Protein AF-A0A483WCC7-F1 (afdb_monomer_lite)

pLDDT: mean 70.25, std 16.26, range [37.81, 92.38]

Foldseek 3Di:
DDPVVVVVVVVVVVVVVVVVVVVVVLLVVQVPDALVPHDDDADEDDKDQNHPVQSKIKHKHQAFFDWADAPPDPVRNHTDTHRWIKIWIDTPRDIDIDTDDDDDVDDPPDDPDPDD

Sequence (116 aa):
MTFSEIFSRQEQQRVDEEYRGDYRNYKNKQNNLPDSQRSKVFSSNEYWLVNKEQDLWLGLFDGKNIKVPANYYKDIPNGGYHQQRILRVKRKGKISQFLLQRETNNYPSKCLSVIN

Secondary structure (DSSP, 8-state):
--HHHHHHHHHHHHHHHHHHHHHHHHHHHHHHS-GGG---PPPSSEEEEEETTTTEEEEEE---EEEEPTTSSTT-SS-EEEE-EEEEEEETTEEEEEEE----S-S-SS------

Structure (mmCIF, N/CA/C/O backbone):
data_AF-A0A483WCC7-F1
#
_entry.id   AF-A0A483WCC7-F1
#
loop_
_atom_site.group_PDB
_atom_site.id
_atom_site.type_symbol
_atom_site.label_atom_id
_atom_site.label_alt_id
_atom_site.label_comp_id
_atom_site.label_asym_id
_atom_site.label_entity_id
_atom_site.label_seq_id
_atom_site.pdbx_PDB_ins_code
_atom_site.Cartn_x
_atom_site.Cartn_y
_atom_site.Cartn_z
_atom_site.occupancy
_atom_site.B_iso_or_equiv
_atom_site.auth_seq_id
_atom_site.auth_comp_id
_atom_site.auth_asym_id
_atom_site.auth_atom_id
_atom_site.pdbx_PDB_model_num
ATOM 1 N N . MET A 1 1 ? 36.051 6.678 -7.780 1.00 53.50 1 MET A N 1
ATOM 2 C CA . MET A 1 1 ? 35.004 7.509 -7.156 1.00 53.50 1 MET A CA 1
ATOM 3 C C . MET A 1 1 ? 35.684 8.724 -6.571 1.00 53.50 1 MET A C 1
ATOM 5 O O . MET A 1 1 ? 36.642 8.557 -5.824 1.00 53.50 1 MET A O 1
ATOM 9 N N . THR A 1 2 ? 35.276 9.913 -6.989 1.00 60.31 2 THR A N 1
ATOM 10 C CA . THR A 1 2 ? 35.847 11.183 -6.520 1.00 60.31 2 THR A CA 1
ATOM 11 C C . THR A 1 2 ? 35.272 11.555 -5.147 1.00 60.31 2 THR A C 1
ATOM 13 O O . THR A 1 2 ? 34.212 11.076 -4.747 1.00 60.31 2 THR A O 1
ATOM 16 N N . PHE A 1 3 ? 35.972 12.405 -4.391 1.00 55.06 3 PHE A N 1
ATOM 17 C CA . PHE A 1 3 ? 35.560 12.821 -3.041 1.00 55.06 3 PHE A CA 1
ATOM 18 C C . PHE A 1 3 ? 34.172 13.499 -3.027 1.00 55.06 3 PHE A C 1
ATOM 20 O O . PHE A 1 3 ? 33.393 13.319 -2.092 1.00 55.06 3 PHE A O 1
ATOM 27 N N . SER A 1 4 ? 33.821 14.203 -4.108 1.00 50.91 4 SER A N 1
ATOM 28 C CA . SER A 1 4 ? 32.505 14.823 -4.308 1.00 50.91 4 SER A CA 1
ATOM 29 C C . SER A 1 4 ? 31.372 13.805 -4.491 1.00 50.91 4 SER A C 1
ATOM 31 O O . SER A 1 4 ? 30.278 14.011 -3.969 1.00 50.91 4 SER A O 1
ATOM 33 N N . GLU A 1 5 ? 31.624 12.684 -5.175 1.00 44.00 5 GLU A N 1
ATOM 34 C CA . GLU A 1 5 ? 30.645 11.599 -5.345 1.00 44.00 5 GLU A CA 1
ATOM 35 C C . GLU A 1 5 ? 30.344 10.886 -4.021 1.00 44.00 5 GLU A C 1
ATOM 37 O O . GLU A 1 5 ? 29.209 10.479 -3.777 1.00 44.00 5 GLU A O 1
ATOM 42 N N . ILE A 1 6 ? 31.349 10.744 -3.151 1.00 58.00 6 ILE A N 1
ATOM 43 C CA . ILE A 1 6 ? 31.191 10.129 -1.825 1.00 58.00 6 ILE A CA 1
ATOM 44 C C . ILE A 1 6 ? 30.376 11.050 -0.907 1.00 58.00 6 ILE A C 1
ATOM 46 O O . ILE A 1 6 ? 29.421 10.589 -0.284 1.00 58.00 6 ILE A O 1
ATOM 50 N N . PHE A 1 7 ? 30.699 12.347 -0.882 1.00 46.12 7 PHE A N 1
ATOM 51 C CA . PHE A 1 7 ? 29.988 13.339 -0.071 1.00 46.12 7 PHE A CA 1
ATOM 52 C C . PHE A 1 7 ? 28.515 13.483 -0.487 1.00 46.12 7 PHE A C 1
ATOM 54 O O . PHE A 1 7 ? 27.624 13.447 0.357 1.00 46.12 7 PHE A O 1
ATOM 61 N N . SER A 1 8 ? 28.234 13.545 -1.795 1.00 52.44 8 SER A N 1
ATOM 62 C CA . SER A 1 8 ? 26.859 13.602 -2.312 1.00 52.44 8 SER A CA 1
ATOM 63 C C . SER A 1 8 ? 26.045 12.350 -1.963 1.00 52.44 8 SER A C 1
ATOM 65 O O . SER A 1 8 ? 24.870 12.462 -1.618 1.00 52.44 8 SER A O 1
ATOM 67 N N . ARG A 1 9 ? 26.659 11.159 -1.994 1.00 57.78 9 ARG A N 1
ATOM 68 C CA . ARG A 1 9 ? 25.989 9.914 -1.586 1.00 57.78 9 ARG A CA 1
ATOM 69 C C . ARG A 1 9 ? 25.688 9.870 -0.093 1.00 57.78 9 ARG A C 1
ATOM 71 O O . ARG A 1 9 ? 24.614 9.408 0.273 1.00 57.78 9 ARG A O 1
ATOM 78 N N . GLN A 1 10 ? 26.612 10.325 0.750 1.00 60.16 10 GLN A N 1
ATOM 79 C CA . GLN A 1 10 ? 26.411 10.360 2.201 1.00 60.16 10 GLN A CA 1
ATOM 80 C C . GLN A 1 10 ? 25.316 11.353 2.593 1.00 60.16 10 GLN A C 1
ATOM 82 O O . GLN A 1 10 ? 24.461 11.018 3.407 1.00 60.16 10 GLN A O 1
ATOM 87 N N . GLU A 1 11 ? 25.282 12.530 1.968 1.00 43.97 11 GLU A N 1
ATOM 88 C CA . GLU A 1 11 ? 24.235 13.517 2.240 1.00 43.97 11 GLU A CA 1
ATOM 89 C C . GLU A 1 11 ? 22.866 13.048 1.732 1.00 43.97 11 GLU A C 1
ATOM 91 O O . GLU A 1 11 ? 21.876 13.168 2.448 1.00 43.97 11 GLU A O 1
ATOM 96 N N . GLN A 1 12 ? 22.800 12.409 0.557 1.00 46.94 12 GLN A N 1
ATOM 97 C CA . GLN A 1 12 ? 21.558 11.793 0.082 1.00 46.94 12 GLN A CA 1
ATOM 98 C C . GLN A 1 12 ? 21.086 10.672 1.018 1.00 46.94 12 GLN A C 1
ATOM 100 O O . GLN A 1 12 ? 19.900 10.593 1.314 1.00 46.94 12 GLN A O 1
ATOM 105 N N . GLN A 1 13 ? 21.995 9.829 1.521 1.00 59.78 13 GLN A N 1
ATOM 106 C CA . GLN A 1 13 ? 21.658 8.794 2.505 1.00 59.78 13 GLN A CA 1
ATOM 107 C C . GLN A 1 13 ? 21.128 9.399 3.805 1.00 59.78 13 GLN A C 1
ATOM 109 O O . GLN A 1 13 ? 20.123 8.922 4.322 1.00 59.78 13 GLN A O 1
ATOM 114 N N . ARG A 1 14 ? 21.757 10.470 4.302 1.00 57.59 14 ARG A N 1
ATOM 115 C CA . ARG A 1 14 ? 21.321 11.185 5.506 1.00 57.59 14 ARG A CA 1
ATOM 116 C C . ARG A 1 14 ? 19.924 11.777 5.327 1.00 57.59 14 ARG A C 1
ATOM 118 O O . ARG A 1 14 ? 19.074 11.581 6.188 1.00 57.59 14 ARG A O 1
ATOM 125 N N . VAL A 1 15 ? 19.673 12.447 4.200 1.00 50.28 15 VAL A N 1
ATOM 126 C CA . VAL A 1 15 ? 18.353 12.994 3.848 1.00 50.28 15 VAL A CA 1
ATOM 127 C C . VAL A 1 15 ? 17.325 11.867 3.721 1.00 50.28 15 VAL A C 1
ATOM 129 O O . VAL A 1 15 ? 16.257 11.948 4.319 1.00 50.28 15 VAL A O 1
ATOM 132 N N . ASP A 1 16 ? 17.645 10.779 3.020 1.00 63.16 16 ASP A N 1
ATOM 133 C CA . ASP A 1 16 ? 16.752 9.624 2.875 1.00 63.16 16 ASP A CA 1
ATOM 134 C C . ASP A 1 16 ? 16.423 8.972 4.233 1.00 63.16 16 ASP A C 1
ATOM 136 O O . ASP A 1 16 ? 15.297 8.520 4.455 1.00 63.16 16 ASP A O 1
ATOM 140 N N . GLU A 1 17 ? 17.387 8.906 5.155 1.00 66.94 17 GLU A N 1
ATOM 141 C CA . GLU A 1 17 ? 17.205 8.386 6.514 1.00 66.94 17 GLU A CA 1
ATOM 142 C C . GLU A 1 17 ? 16.384 9.325 7.403 1.00 66.94 17 GLU A C 1
ATOM 144 O O . GLU A 1 17 ? 15.490 8.857 8.111 1.00 66.94 17 GLU A O 1
ATOM 149 N N . GLU A 1 18 ? 16.631 10.633 7.328 1.00 61.00 18 GLU A N 1
ATOM 150 C CA . GLU A 1 18 ? 15.882 11.671 8.042 1.00 61.00 18 GLU A CA 1
ATOM 151 C C . GLU A 1 18 ? 14.410 11.676 7.602 1.00 61.00 18 GLU A C 1
ATOM 153 O O . GLU A 1 18 ? 13.511 11.501 8.429 1.00 61.00 18 GLU A O 1
ATOM 158 N N . TYR A 1 19 ? 14.157 11.700 6.288 1.00 67.25 19 TYR A N 1
ATOM 159 C CA . TYR A 1 19 ? 12.808 11.576 5.726 1.00 67.25 19 TYR A CA 1
ATOM 160 C C . TYR A 1 19 ? 12.129 10.263 6.134 1.00 67.25 19 TYR A C 1
ATOM 162 O O . TYR A 1 19 ? 10.931 10.248 6.425 1.00 67.25 19 TYR A O 1
ATOM 170 N N . ARG A 1 20 ? 12.866 9.144 6.200 1.00 73.06 20 ARG A N 1
ATOM 171 C CA . ARG A 1 20 ? 12.326 7.865 6.700 1.00 73.06 20 ARG A CA 1
ATOM 172 C C . ARG A 1 20 ? 11.979 7.920 8.187 1.00 73.06 20 ARG A C 1
ATOM 174 O O . ARG A 1 20 ? 10.979 7.315 8.586 1.00 73.06 20 ARG A O 1
ATOM 181 N N . GLY A 1 21 ? 12.781 8.604 8.998 1.00 77.38 21 GLY A N 1
ATOM 182 C CA . GLY A 1 21 ? 12.542 8.809 10.426 1.00 77.38 21 GLY A CA 1
ATOM 183 C C . GLY A 1 21 ? 11.270 9.615 10.676 1.00 77.38 21 GLY A C 1
ATOM 184 O O . GLY A 1 21 ? 10.365 9.150 11.377 1.00 77.38 21 GLY A O 1
ATOM 185 N N . ASP A 1 22 ? 11.152 10.767 10.022 1.00 79.81 22 ASP A N 1
ATOM 186 C CA . ASP A 1 22 ? 9.974 11.633 10.100 1.00 79.81 22 ASP A CA 1
ATOM 187 C C . ASP A 1 22 ? 8.718 10.934 9.593 1.00 79.81 22 ASP A C 1
ATOM 189 O O . ASP A 1 22 ? 7.664 10.972 10.239 1.00 79.81 22 ASP A O 1
ATOM 193 N N . TYR A 1 23 ? 8.842 10.201 8.487 1.00 81.06 23 TYR A N 1
ATOM 194 C CA . TYR A 1 23 ? 7.748 9.418 7.938 1.00 81.06 23 TYR A CA 1
ATOM 195 C C . TYR A 1 23 ? 7.283 8.315 8.900 1.00 81.06 23 TYR A C 1
ATOM 197 O O . TYR A 1 23 ? 6.082 8.139 9.128 1.00 81.06 23 TYR A O 1
ATOM 205 N N . ARG A 1 24 ? 8.218 7.597 9.535 1.00 81.50 24 ARG A N 1
ATOM 206 C CA . ARG A 1 24 ? 7.892 6.586 10.552 1.00 81.50 24 ARG A CA 1
ATOM 207 C C . ARG A 1 24 ? 7.180 7.220 11.750 1.00 81.50 24 ARG A C 1
ATOM 209 O O . ARG A 1 24 ? 6.185 6.667 12.225 1.00 81.50 24 ARG A O 1
ATOM 216 N N . ASN A 1 25 ? 7.643 8.381 12.209 1.00 86.75 25 ASN A N 1
ATOM 217 C CA . ASN A 1 25 ? 7.017 9.124 13.303 1.00 86.75 25 ASN A CA 1
ATOM 218 C C . ASN A 1 25 ? 5.594 9.572 12.947 1.00 86.75 25 ASN A C 1
ATOM 220 O O . ASN A 1 25 ? 4.670 9.372 13.740 1.00 86.75 25 ASN A O 1
ATOM 224 N N . TYR A 1 26 ? 5.395 10.115 11.744 1.00 86.56 26 TYR A N 1
ATOM 225 C CA . TYR A 1 26 ? 4.074 10.449 11.215 1.00 86.56 26 TYR A CA 1
ATOM 226 C C . TYR A 1 26 ? 3.159 9.222 11.201 1.00 86.56 26 TYR A C 1
ATOM 228 O O . TYR A 1 26 ? 2.069 9.256 11.773 1.00 86.56 26 TYR A O 1
ATOM 236 N N . LYS A 1 27 ? 3.619 8.111 10.618 1.00 83.44 27 LYS A N 1
ATOM 237 C CA . LYS A 1 27 ? 2.835 6.879 10.496 1.00 83.44 27 LYS A CA 1
ATOM 238 C C . LYS A 1 27 ? 2.410 6.329 11.858 1.00 83.44 27 LYS A C 1
ATOM 240 O O . LYS A 1 27 ? 1.259 5.925 12.021 1.00 83.44 27 LYS A O 1
ATOM 245 N N . ASN A 1 28 ? 3.305 6.358 12.846 1.00 85.62 28 ASN A N 1
ATOM 246 C CA . ASN A 1 28 ? 3.004 5.951 14.218 1.00 85.62 28 ASN A CA 1
ATOM 247 C C . ASN A 1 28 ? 1.953 6.858 14.867 1.00 85.62 28 ASN A C 1
ATOM 249 O O . ASN A 1 28 ? 0.976 6.353 15.418 1.00 85.62 28 ASN A O 1
ATOM 253 N N . LYS A 1 29 ? 2.095 8.185 14.740 1.00 89.56 29 LYS A N 1
ATOM 254 C CA . LYS A 1 29 ? 1.085 9.146 15.215 1.00 89.56 29 LYS A CA 1
ATOM 255 C C . LYS A 1 29 ? -0.279 8.872 14.577 1.00 89.56 29 LYS A C 1
ATOM 257 O O . LYS A 1 29 ? -1.268 8.749 15.293 1.00 89.56 29 LYS A O 1
ATOM 262 N N . GLN A 1 30 ? -0.327 8.685 13.256 1.00 89.12 30 GLN A N 1
ATOM 263 C CA . GLN A 1 30 ? -1.567 8.366 12.545 1.00 89.12 30 GLN A CA 1
ATOM 264 C C . GLN A 1 30 ? -2.175 7.039 13.004 1.00 89.12 30 GLN A C 1
ATOM 266 O O . GLN A 1 30 ? -3.386 6.939 13.144 1.00 89.12 30 GLN A O 1
ATOM 271 N N . ASN A 1 31 ? -1.379 6.004 13.269 1.00 83.44 31 ASN A N 1
ATOM 272 C CA . ASN A 1 31 ? -1.911 4.720 13.732 1.00 83.44 31 ASN A CA 1
ATOM 273 C C . ASN A 1 31 ? -2.577 4.800 15.114 1.00 83.44 31 ASN A C 1
ATOM 275 O O . ASN A 1 31 ? -3.450 3.981 15.398 1.00 83.44 31 ASN A O 1
ATOM 279 N N . ASN A 1 32 ? -2.234 5.790 15.939 1.00 87.50 32 ASN A N 1
ATOM 280 C CA . ASN A 1 32 ? -2.835 5.981 17.260 1.00 87.50 32 ASN A CA 1
ATOM 281 C C . ASN A 1 32 ? -4.147 6.783 17.231 1.00 87.50 32 ASN A C 1
ATOM 283 O O . ASN A 1 32 ? -4.924 6.697 18.176 1.00 87.50 32 ASN A O 1
ATOM 287 N N . LEU A 1 33 ? -4.444 7.501 16.146 1.00 90.25 33 LEU A N 1
ATOM 288 C CA . LEU A 1 33 ? -5.683 8.274 16.017 1.00 90.25 33 LEU A CA 1
ATOM 289 C C . LEU A 1 33 ? -6.896 7.383 15.662 1.00 90.25 33 LEU A C 1
ATOM 291 O O . LEU A 1 33 ? -6.722 6.293 15.102 1.00 90.25 33 LEU A O 1
ATOM 295 N N . PRO A 1 34 ? -8.136 7.816 15.959 1.00 89.75 34 PRO A N 1
ATOM 296 C CA . PRO A 1 34 ? -9.356 7.204 15.425 1.00 89.75 34 PRO A CA 1
ATOM 297 C C . PRO A 1 34 ? -9.428 7.326 13.900 1.00 89.75 34 PRO A C 1
ATOM 299 O O . PRO A 1 34 ? -8.959 8.315 13.342 1.00 89.75 34 PRO A O 1
ATOM 302 N N . ASP A 1 35 ? -10.054 6.369 13.209 1.00 86.12 35 ASP A N 1
ATOM 303 C CA . ASP A 1 35 ? -10.049 6.338 11.737 1.00 86.12 35 ASP A CA 1
ATOM 304 C C . ASP A 1 35 ? -10.614 7.593 11.062 1.00 86.12 35 ASP A C 1
ATOM 306 O O . ASP A 1 35 ? -10.120 7.967 9.996 1.00 86.12 35 ASP A O 1
ATOM 310 N N . SER A 1 36 ? -11.573 8.267 11.703 1.00 87.62 36 SER A N 1
ATOM 311 C CA . SER A 1 36 ? -12.174 9.527 11.248 1.00 87.62 36 SER A CA 1
ATOM 312 C C . SER A 1 36 ? -11.224 10.729 11.292 1.00 87.62 36 SER A C 1
ATOM 314 O O . SER A 1 36 ? -11.471 11.721 10.616 1.00 87.62 36 SER A O 1
ATOM 316 N N . GLN A 1 37 ? -10.138 10.650 12.064 1.00 88.00 37 GLN A N 1
ATOM 317 C CA . GLN A 1 37 ? -9.175 11.739 12.276 1.00 88.00 37 GLN A CA 1
ATOM 318 C C . GLN A 1 37 ? -7.818 11.463 11.616 1.00 88.00 37 GLN A C 1
ATOM 320 O O . GLN A 1 37 ? -6.883 12.253 11.737 1.00 88.00 37 GLN A O 1
ATOM 325 N N . ARG A 1 38 ? -7.684 10.322 10.932 1.00 86.50 38 ARG A N 1
ATOM 326 C CA . ARG A 1 38 ? -6.428 9.887 10.319 1.00 86.50 38 ARG A CA 1
ATOM 327 C C . ARG A 1 38 ? -6.269 10.469 8.927 1.00 86.50 38 ARG A C 1
ATOM 329 O O . ARG A 1 38 ? -7.074 10.186 8.040 1.00 86.50 38 ARG A O 1
ATOM 336 N N . SER A 1 39 ? -5.163 11.167 8.710 1.00 84.88 39 SER A N 1
ATOM 337 C CA . SER A 1 39 ? -4.688 11.479 7.367 1.00 84.88 39 SER A CA 1
ATOM 338 C C . SER A 1 39 ? -4.001 10.258 6.774 1.00 84.88 39 SER A C 1
ATOM 340 O O . SER A 1 39 ? -3.269 9.554 7.482 1.00 84.88 39 SER A O 1
ATOM 342 N N . LYS A 1 40 ? -4.282 10.000 5.485 1.00 77.31 40 LYS A N 1
ATOM 343 C CA . LYS A 1 40 ? -3.793 8.824 4.783 1.00 77.31 40 LYS A CA 1
ATOM 344 C C . LYS A 1 40 ? -2.840 9.098 3.600 1.00 77.31 40 LYS A C 1
ATOM 346 O O . LYS A 1 40 ? -3.296 9.204 2.474 1.00 77.31 40 LYS A O 1
ATOM 351 N N . VAL A 1 41 ? -1.523 9.100 3.838 1.00 78.44 41 VAL A N 1
ATOM 352 C CA . VAL A 1 41 ? -0.442 9.076 2.835 1.00 78.44 41 VAL A CA 1
ATOM 353 C C . VAL A 1 41 ? 0.221 7.690 2.701 1.00 78.44 41 VAL A C 1
ATOM 355 O O . VAL A 1 41 ? 0.700 7.139 3.687 1.00 78.44 41 VAL A O 1
ATOM 358 N N . PHE A 1 42 ? 0.284 7.151 1.477 1.00 67.75 42 PHE A N 1
ATOM 359 C CA . PHE A 1 42 ? 1.071 5.955 1.145 1.00 67.75 42 PHE A CA 1
ATOM 360 C C . PHE A 1 42 ? 2.403 6.350 0.514 1.00 67.75 42 PHE A C 1
ATOM 362 O O . PHE A 1 42 ? 2.427 7.035 -0.508 1.00 67.75 42 PHE A O 1
ATOM 369 N N . SER A 1 43 ? 3.494 5.852 1.083 1.00 68.31 43 SER A N 1
ATOM 370 C CA . SER A 1 43 ? 4.794 5.797 0.420 1.00 68.31 43 SER A CA 1
ATOM 371 C C . SER A 1 43 ? 4.987 4.445 -0.282 1.00 68.31 43 SER A C 1
ATOM 373 O O . SER A 1 43 ? 4.174 3.524 -0.159 1.00 68.31 43 SER A O 1
ATOM 375 N N . SER A 1 44 ? 6.057 4.317 -1.064 1.00 67.50 44 SER A N 1
ATOM 376 C CA . SER A 1 44 ? 6.408 3.070 -1.743 1.00 67.50 44 SER A CA 1
ATOM 377 C C . SER A 1 44 ? 6.908 1.999 -0.766 1.00 67.50 44 SER A C 1
ATOM 379 O O . SER A 1 44 ? 7.790 2.264 0.048 1.00 67.50 44 SER A O 1
ATOM 381 N N . ASN A 1 45 ? 6.459 0.759 -0.961 1.00 74.56 45 ASN A N 1
ATOM 382 C CA . ASN A 1 45 ? 6.897 -0.464 -0.276 1.00 74.56 45 ASN A CA 1
ATOM 383 C C . ASN A 1 45 ? 6.467 -0.601 1.184 1.00 74.56 45 ASN A C 1
ATOM 385 O O . ASN A 1 45 ? 7.269 -0.929 2.059 1.00 74.56 45 ASN A O 1
ATOM 389 N N . GLU A 1 46 ? 5.178 -0.438 1.454 1.00 81.12 46 GLU A N 1
ATOM 390 C CA . GLU A 1 46 ? 4.658 -0.604 2.807 1.00 81.12 46 GLU A CA 1
ATOM 391 C C . GLU A 1 46 ? 3.182 -0.984 2.857 1.00 81.12 46 GLU A C 1
ATOM 393 O O . GLU A 1 46 ? 2.438 -0.809 1.896 1.00 81.12 46 GLU A O 1
ATOM 398 N N . TYR A 1 47 ? 2.761 -1.478 4.024 1.00 85.38 47 TYR A N 1
ATOM 399 C CA . TYR A 1 47 ? 1.356 -1.635 4.385 1.00 85.38 47 TYR A CA 1
ATOM 400 C C . TYR A 1 47 ? 0.877 -0.520 5.292 1.00 85.38 47 TYR A C 1
ATOM 402 O O . TYR A 1 47 ? 1.627 -0.001 6.126 1.00 85.38 47 TYR A O 1
ATOM 410 N N . TRP A 1 48 ? -0.422 -0.271 5.224 1.00 88.19 48 TRP A N 1
ATOM 411 C CA . TRP A 1 48 ? -1.103 0.624 6.112 1.00 88.19 48 TRP A CA 1
ATOM 412 C C . TRP A 1 48 ? -2.517 0.193 6.451 1.00 88.19 48 TRP A C 1
ATOM 414 O O . TRP A 1 48 ? -3.292 -0.197 5.581 1.00 88.19 48 TRP A O 1
ATOM 424 N N . LEU A 1 49 ? -2.841 0.273 7.740 1.00 88.50 49 LEU A N 1
ATOM 425 C CA . LEU A 1 49 ? -4.164 -0.032 8.260 1.00 88.50 49 LEU A CA 1
ATOM 426 C C . LEU A 1 49 ? -5.097 1.115 7.893 1.00 88.50 49 LEU A C 1
ATOM 428 O O . LEU A 1 49 ? -4.948 2.216 8.421 1.00 88.50 49 LEU A O 1
ATOM 432 N N . VAL A 1 50 ? -6.042 0.873 6.995 1.00 86.06 50 VAL A N 1
ATOM 433 C CA . VAL A 1 50 ? -6.958 1.903 6.490 1.00 86.06 50 VAL A CA 1
ATOM 434 C C . VAL A 1 50 ? -8.277 1.941 7.250 1.00 86.06 50 VAL A C 1
ATOM 436 O O . VAL A 1 50 ? -8.892 3.002 7.320 1.00 86.06 50 VAL A O 1
ATOM 439 N N . ASN A 1 51 ? -8.675 0.814 7.840 1.00 86.44 51 ASN A N 1
ATOM 440 C CA . ASN A 1 51 ? -9.838 0.713 8.709 1.00 86.44 51 ASN A CA 1
ATOM 441 C C . ASN A 1 51 ? -9.553 -0.307 9.825 1.00 86.44 51 ASN A C 1
ATOM 443 O O . ASN A 1 51 ? -9.316 -1.485 9.546 1.00 86.44 51 ASN A O 1
ATOM 447 N N . LYS A 1 52 ? -9.552 0.162 11.074 1.00 87.88 52 LYS A N 1
ATOM 448 C CA . LYS A 1 52 ? -9.282 -0.616 12.288 1.00 87.88 52 LYS A CA 1
ATOM 449 C C . LYS A 1 52 ? -10.391 -1.621 12.578 1.00 87.88 52 LYS A C 1
ATOM 451 O O . LYS A 1 52 ? -10.090 -2.777 12.853 1.00 87.88 52 LYS A O 1
ATOM 456 N N . GLU A 1 53 ? -11.652 -1.208 12.472 1.00 89.00 53 GLU A N 1
ATOM 457 C CA . GLU A 1 53 ? -12.818 -2.057 12.764 1.00 89.00 53 GLU A CA 1
ATOM 458 C C . GLU A 1 53 ? -12.875 -3.292 11.856 1.00 89.00 53 GLU A C 1
ATOM 460 O O . GLU A 1 53 ? -13.227 -4.392 12.279 1.00 89.00 53 GLU A O 1
ATOM 465 N N . GLN A 1 54 ? -12.497 -3.122 10.590 1.00 88.19 54 GLN A N 1
ATOM 466 C CA . GLN A 1 54 ? -12.516 -4.183 9.589 1.00 88.19 54 GLN A CA 1
ATOM 467 C C . GLN A 1 54 ? -11.209 -4.983 9.513 1.00 88.19 54 GLN A C 1
ATOM 469 O O . GLN A 1 54 ? -11.164 -5.950 8.741 1.00 88.19 54 GLN A O 1
ATOM 474 N N . ASP A 1 55 ? -10.178 -4.591 10.275 1.00 89.56 55 ASP A N 1
ATOM 475 C CA . ASP A 1 55 ? -8.791 -5.054 10.129 1.00 89.56 55 ASP A CA 1
ATOM 476 C C . ASP A 1 55 ? -8.344 -5.016 8.656 1.00 89.56 55 ASP A C 1
ATOM 478 O O . ASP A 1 55 ? -7.843 -5.993 8.092 1.00 89.56 55 ASP A O 1
ATOM 482 N N . LEU A 1 56 ? -8.627 -3.896 7.984 1.00 89.56 56 LEU A N 1
ATOM 483 C CA . LEU A 1 56 ? -8.355 -3.721 6.563 1.00 89.56 56 LEU A CA 1
ATOM 484 C C . LEU A 1 56 ? -7.054 -2.953 6.365 1.00 89.56 56 LEU A C 1
ATOM 486 O O . LEU A 1 56 ? -6.927 -1.792 6.758 1.00 89.56 56 LEU A O 1
ATOM 490 N N . TRP A 1 57 ? -6.116 -3.587 5.678 1.00 91.88 57 TRP A N 1
ATOM 491 C CA . TRP A 1 57 ? -4.817 -3.039 5.334 1.00 91.88 57 TRP A CA 1
ATOM 492 C C . TRP A 1 57 ? -4.689 -2.920 3.821 1.00 91.88 57 TRP A C 1
ATOM 494 O O . TRP A 1 57 ? -4.999 -3.859 3.088 1.00 91.88 57 TRP A O 1
ATOM 504 N N . LEU A 1 58 ? -4.164 -1.797 3.354 1.00 89.31 58 LEU A N 1
ATOM 505 C CA . LEU A 1 58 ? -3.710 -1.638 1.976 1.00 89.31 58 L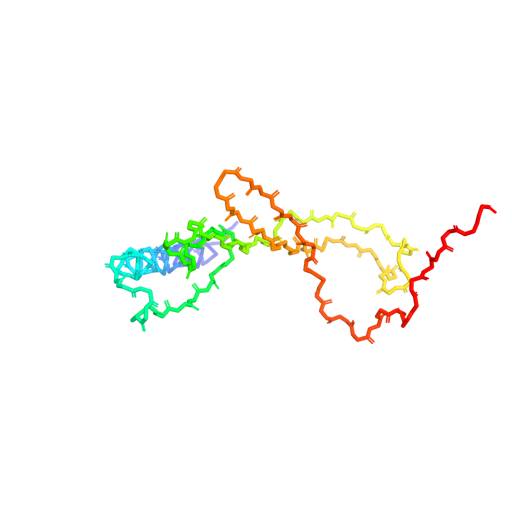EU A CA 1
ATOM 506 C C . LEU A 1 58 ? -2.192 -1.570 1.970 1.00 89.31 58 LEU A C 1
ATOM 508 O O . LEU A 1 58 ? -1.600 -1.089 2.927 1.00 89.31 58 LEU A O 1
ATOM 512 N N . GLY A 1 59 ? -1.544 -2.048 0.922 1.00 87.38 59 GLY A N 1
ATOM 513 C CA . GLY A 1 59 ? -0.111 -1.884 0.768 1.00 87.38 59 GLY A CA 1
ATOM 514 C C . GLY A 1 59 ? 0.268 -1.579 -0.661 1.00 87.38 59 GLY A C 1
ATOM 515 O O . GLY A 1 59 ? -0.203 -2.248 -1.578 1.00 87.38 59 GLY A O 1
ATOM 516 N N . LEU A 1 60 ? 1.110 -0.570 -0.833 1.00 83.00 60 LEU A N 1
ATOM 517 C CA . LEU A 1 60 ? 1.619 -0.145 -2.125 1.00 83.00 60 LEU A CA 1
ATOM 518 C C . LEU A 1 60 ? 3.080 -0.563 -2.211 1.00 83.00 60 LEU A C 1
ATOM 520 O O . LEU A 1 60 ? 3.889 -0.180 -1.370 1.00 83.00 60 LEU A O 1
ATOM 524 N N . PHE A 1 61 ? 3.416 -1.367 -3.209 1.00 77.62 61 PHE A N 1
ATOM 525 C CA . PHE A 1 61 ? 4.766 -1.874 -3.412 1.00 77.62 61 PHE A CA 1
ATOM 526 C C . PHE A 1 61 ? 5.202 -1.555 -4.826 1.00 77.62 61 PHE A C 1
ATOM 528 O O . PHE A 1 61 ? 4.497 -1.886 -5.769 1.00 77.62 61 PHE A O 1
ATOM 535 N N . ASP A 1 62 ? 6.388 -0.986 -4.991 1.00 70.50 62 ASP A N 1
ATOM 536 C CA . ASP A 1 62 ? 6.948 -0.705 -6.317 1.00 70.50 62 ASP A CA 1
ATOM 537 C C . ASP A 1 62 ? 7.548 -1.958 -6.991 1.00 70.50 62 ASP A C 1
ATOM 539 O O . ASP A 1 62 ? 8.118 -1.886 -8.080 1.00 70.50 62 ASP A O 1
ATOM 543 N N . GLY A 1 63 ? 7.352 -3.120 -6.355 1.00 65.31 63 GLY A N 1
ATOM 544 C CA . GLY A 1 63 ? 7.721 -4.451 -6.823 1.00 65.31 63 GLY A CA 1
ATOM 545 C C . GLY A 1 63 ? 9.212 -4.624 -7.090 1.00 65.31 63 GLY A C 1
ATOM 546 O O . GLY A 1 63 ? 10.057 -3.933 -6.526 1.00 65.31 63 GLY A O 1
ATOM 547 N N . LYS A 1 64 ? 9.535 -5.617 -7.924 1.00 61.12 64 LYS A N 1
ATOM 548 C CA . LYS A 1 64 ? 10.885 -5.842 -8.454 1.00 61.12 64 LYS A CA 1
ATOM 549 C C . LYS A 1 64 ? 10.975 -5.222 -9.847 1.00 61.12 64 LYS A C 1
ATOM 551 O O . LYS A 1 64 ? 9.996 -5.234 -10.591 1.00 61.12 64 LYS A O 1
ATOM 556 N N . ASN A 1 65 ? 12.159 -4.743 -10.216 1.00 59.25 65 ASN A N 1
ATOM 557 C CA . ASN A 1 65 ? 12.447 -4.396 -11.603 1.00 59.25 65 ASN A CA 1
ATOM 558 C C . ASN A 1 65 ? 12.416 -5.681 -12.441 1.00 59.25 65 ASN A C 1
ATOM 560 O O . ASN A 1 65 ? 13.263 -6.556 -12.253 1.00 59.25 65 ASN A O 1
ATOM 564 N N . ILE A 1 66 ? 11.442 -5.812 -13.341 1.00 56.41 66 ILE A N 1
ATOM 565 C CA . ILE A 1 66 ? 11.351 -6.948 -14.264 1.00 56.41 66 ILE A CA 1
ATOM 566 C C . ILE A 1 66 ? 12.055 -6.601 -15.572 1.00 56.41 66 ILE A C 1
ATOM 568 O O . ILE A 1 66 ? 11.864 -5.513 -16.116 1.00 56.41 66 ILE A O 1
ATOM 572 N N . LYS A 1 67 ? 12.885 -7.520 -16.075 1.00 68.25 67 LYS A N 1
ATOM 573 C CA . LYS A 1 67 ? 13.501 -7.385 -17.396 1.00 68.25 67 LYS A CA 1
ATOM 574 C C . LYS A 1 67 ? 12.476 -7.791 -18.449 1.00 68.25 67 LYS A C 1
ATOM 576 O O . LYS A 1 67 ? 12.085 -8.953 -18.512 1.00 68.25 67 LYS A O 1
ATOM 581 N N . VAL A 1 68 ? 12.059 -6.838 -19.267 1.00 66.62 68 VAL A N 1
ATOM 582 C CA . VAL A 1 68 ? 11.164 -7.055 -20.401 1.00 66.62 68 VAL A CA 1
ATOM 583 C C . VAL A 1 68 ? 12.017 -7.150 -21.670 1.00 66.62 68 VAL A C 1
ATOM 585 O O . VAL A 1 68 ? 12.795 -6.230 -21.938 1.00 66.62 68 VAL A O 1
ATOM 588 N N . PRO A 1 69 ? 11.928 -8.249 -22.440 1.00 65.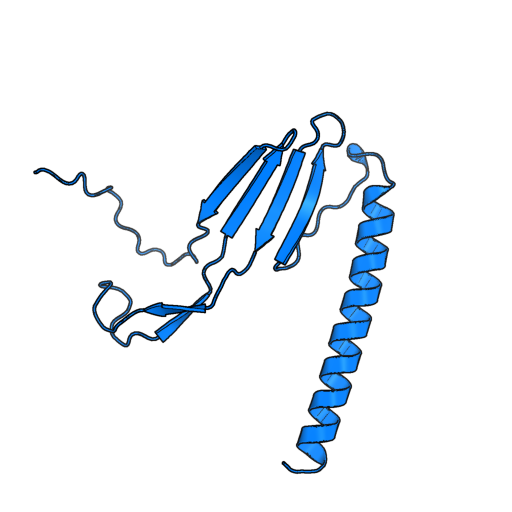69 69 PRO A N 1
ATOM 589 C CA . PRO A 1 69 ? 12.609 -8.362 -23.726 1.00 65.69 69 PRO A CA 1
ATOM 590 C C . PRO A 1 69 ? 12.070 -7.348 -24.744 1.00 65.69 69 PRO A C 1
ATOM 592 O O . PRO A 1 69 ? 10.886 -7.009 -24.726 1.00 65.69 69 PRO A O 1
ATOM 595 N N . ALA A 1 70 ? 12.934 -6.892 -25.651 1.00 70.00 70 ALA A N 1
ATOM 596 C CA . ALA A 1 70 ? 12.533 -6.057 -26.780 1.00 70.00 70 ALA A CA 1
ATOM 597 C C . ALA A 1 70 ? 11.461 -6.761 -27.627 1.00 70.00 70 ALA A C 1
ATOM 599 O O . ALA A 1 70 ? 11.554 -7.967 -27.857 1.00 70.00 70 ALA A O 1
ATOM 600 N N . ASN A 1 71 ? 10.453 -6.009 -28.076 1.00 72.50 71 ASN A N 1
ATOM 601 C CA . ASN A 1 71 ? 9.351 -6.481 -28.926 1.00 72.50 71 ASN A CA 1
ATOM 602 C C . ASN A 1 71 ? 8.442 -7.564 -28.311 1.00 72.50 71 ASN A C 1
ATOM 604 O O . ASN A 1 71 ? 7.599 -8.115 -29.014 1.00 72.50 71 ASN A O 1
ATOM 608 N N . TYR A 1 72 ? 8.569 -7.865 -27.013 1.00 69.38 72 TYR A N 1
ATOM 609 C CA . TYR A 1 72 ? 7.655 -8.792 -26.332 1.00 69.38 72 TYR A CA 1
ATOM 610 C C . TYR A 1 72 ? 6.256 -8.181 -26.150 1.00 69.38 72 TYR A C 1
ATOM 612 O O . TYR A 1 72 ? 5.245 -8.868 -26.262 1.00 69.38 72 TYR A O 1
ATOM 620 N N . TYR A 1 73 ? 6.200 -6.869 -25.910 1.00 67.25 73 TYR A N 1
ATOM 621 C CA . TYR A 1 73 ? 4.971 -6.079 -25.929 1.00 67.25 73 TYR A CA 1
ATOM 622 C C . TYR A 1 73 ? 5.071 -5.026 -27.031 1.00 67.25 73 TYR A C 1
ATOM 624 O O . TYR A 1 73 ? 6.131 -4.423 -27.208 1.00 67.25 73 TYR A O 1
ATOM 632 N N . LYS A 1 74 ? 3.960 -4.777 -27.735 1.00 60.94 74 LYS A N 1
ATOM 633 C CA . LYS A 1 74 ? 3.884 -3.830 -28.863 1.00 60.94 74 LYS A CA 1
ATOM 634 C C . LYS A 1 74 ? 4.356 -2.418 -28.490 1.00 60.94 74 LYS A C 1
ATOM 636 O O . LYS A 1 74 ? 4.913 -1.714 -29.324 1.00 60.94 74 LYS A O 1
ATOM 641 N N . ASP A 1 75 ? 4.196 -2.057 -27.221 1.00 59.34 75 ASP A N 1
ATOM 642 C CA . ASP A 1 75 ? 4.481 -0.721 -26.696 1.00 59.34 75 ASP A CA 1
ATOM 643 C C . ASP A 1 75 ? 5.877 -0.619 -26.044 1.00 59.34 75 ASP A C 1
ATOM 645 O O . ASP A 1 75 ? 6.259 0.442 -25.553 1.00 59.34 75 ASP A O 1
ATOM 649 N N . ILE A 1 76 ? 6.657 -1.712 -26.030 1.00 58.84 76 ILE A N 1
ATOM 650 C CA . ILE A 1 76 ? 8.019 -1.771 -25.472 1.00 58.84 76 ILE A CA 1
ATOM 651 C C . ILE A 1 76 ? 8.990 -2.271 -26.564 1.00 58.84 76 ILE A C 1
ATOM 653 O O . ILE A 1 76 ? 9.443 -3.420 -26.533 1.00 58.84 76 ILE A O 1
ATOM 657 N N . PRO A 1 77 ? 9.335 -1.417 -27.549 1.00 58.62 77 PRO A N 1
ATOM 658 C CA . PRO A 1 77 ? 10.155 -1.820 -28.695 1.00 58.62 77 PRO A CA 1
ATOM 659 C C . PRO A 1 77 ? 11.611 -2.119 -28.312 1.00 58.62 77 PRO A C 1
ATOM 661 O O . PRO A 1 77 ? 12.223 -3.024 -28.866 1.00 58.62 77 PRO A O 1
ATOM 664 N N . ASN A 1 78 ? 12.158 -1.418 -27.315 1.00 65.19 78 ASN A N 1
ATOM 665 C CA . ASN A 1 78 ? 13.586 -1.496 -26.979 1.00 65.19 78 ASN A CA 1
ATOM 666 C C . ASN A 1 78 ? 13.910 -2.448 -25.813 1.00 65.19 78 ASN A C 1
ATOM 668 O O . ASN A 1 78 ? 15.081 -2.674 -25.512 1.00 65.19 78 ASN A O 1
ATOM 672 N N . GLY A 1 79 ? 12.894 -3.025 -25.158 1.00 63.25 79 GLY A N 1
ATOM 673 C CA . GLY A 1 79 ? 13.071 -3.782 -23.915 1.00 63.25 79 GLY A CA 1
ATOM 674 C C . GLY A 1 79 ? 13.621 -2.915 -22.773 1.00 63.25 79 GLY A C 1
ATOM 675 O O . GLY A 1 79 ? 13.914 -1.733 -22.945 1.00 63.25 79 GLY A O 1
ATOM 676 N N . GLY A 1 80 ? 13.756 -3.483 -21.576 1.00 68.75 80 GLY A N 1
ATOM 677 C CA . GLY A 1 80 ? 14.306 -2.744 -20.437 1.00 68.75 80 GLY A CA 1
ATOM 678 C C . GLY A 1 80 ? 13.917 -3.297 -19.076 1.00 68.75 80 GLY A C 1
ATOM 679 O O . GLY A 1 80 ? 13.256 -4.327 -18.964 1.00 68.75 80 GLY A O 1
ATOM 680 N N . TYR A 1 81 ? 14.351 -2.608 -18.023 1.00 65.00 81 TYR A N 1
ATOM 681 C CA . TYR A 1 81 ? 13.886 -2.870 -16.665 1.00 65.00 81 TYR A CA 1
ATOM 682 C C . TYR A 1 81 ? 12.679 -1.990 -16.361 1.00 65.00 81 TYR A C 1
ATOM 684 O O . TYR A 1 81 ? 12.775 -0.765 -16.395 1.00 65.00 81 TYR A O 1
ATOM 692 N N . HIS A 1 82 ? 11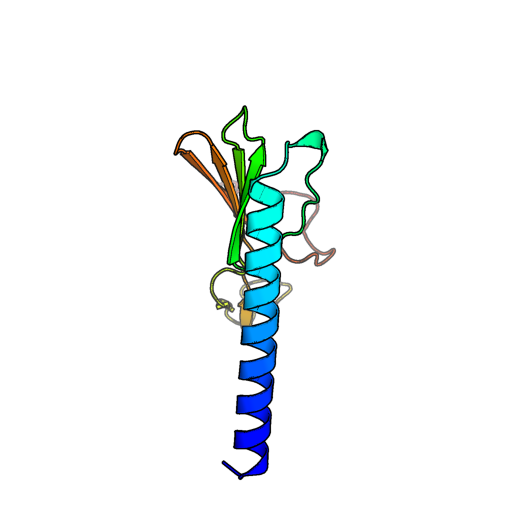.556 -2.618 -16.030 1.00 64.06 82 HIS A N 1
ATOM 693 C CA . HIS A 1 82 ? 10.319 -1.923 -15.695 1.00 64.06 82 HIS A CA 1
ATOM 694 C C . HIS A 1 82 ? 9.956 -2.180 -14.233 1.00 64.06 82 HIS A C 1
ATOM 696 O O . HIS A 1 82 ? 10.004 -3.317 -13.761 1.00 64.06 82 HIS A O 1
ATOM 702 N N . GLN A 1 83 ? 9.592 -1.118 -13.512 1.00 66.19 83 GLN A N 1
ATOM 703 C CA . GLN A 1 83 ? 9.073 -1.226 -12.150 1.00 66.19 83 GLN A CA 1
ATOM 704 C C . GLN A 1 83 ? 7.647 -1.764 -12.186 1.00 66.19 83 GLN A C 1
ATOM 706 O O . GLN A 1 83 ? 6.758 -1.148 -12.779 1.00 66.19 83 GLN A O 1
ATOM 711 N N . GLN A 1 84 ? 7.427 -2.900 -11.533 1.00 68.31 84 GLN A N 1
ATOM 712 C CA . GLN A 1 84 ? 6.106 -3.494 -11.421 1.00 68.31 84 GLN A CA 1
ATOM 713 C C . GLN A 1 84 ? 5.439 -3.044 -10.121 1.00 68.31 84 GLN A C 1
ATOM 715 O O . GLN A 1 84 ? 5.667 -3.632 -9.069 1.00 68.31 84 GLN A O 1
ATOM 720 N N . ARG A 1 85 ? 4.587 -2.017 -10.178 1.00 76.81 85 ARG A N 1
ATOM 721 C CA . ARG A 1 85 ? 3.848 -1.574 -8.991 1.00 76.81 85 ARG A CA 1
ATOM 722 C C . ARG A 1 85 ? 2.718 -2.543 -8.663 1.00 76.81 85 ARG A C 1
ATOM 724 O O . ARG A 1 85 ? 2.033 -3.038 -9.547 1.00 76.81 85 ARG A O 1
ATOM 731 N N . ILE A 1 86 ? 2.506 -2.821 -7.388 1.00 80.12 86 ILE A N 1
ATOM 732 C CA . ILE A 1 86 ? 1.529 -3.783 -6.893 1.00 80.12 86 ILE A CA 1
ATOM 733 C C . ILE A 1 86 ? 0.770 -3.153 -5.728 1.00 80.12 86 ILE A C 1
ATOM 735 O O . ILE A 1 86 ? 1.374 -2.652 -4.779 1.00 80.12 86 ILE A O 1
ATOM 739 N N . LEU A 1 87 ? -0.557 -3.246 -5.775 1.00 84.62 87 LEU A N 1
ATOM 740 C CA . LEU A 1 87 ? -1.438 -2.985 -4.644 1.00 84.62 87 LEU A CA 1
ATOM 741 C C . LEU A 1 87 ? -1.782 -4.312 -3.967 1.00 84.62 87 LEU A C 1
ATOM 743 O O . LEU A 1 87 ? -2.186 -5.275 -4.616 1.00 84.62 87 LEU A O 1
ATOM 747 N N . ARG A 1 88 ? -1.657 -4.371 -2.647 1.00 87.44 88 ARG A N 1
ATOM 748 C CA . ARG A 1 88 ? -2.099 -5.505 -1.835 1.00 87.44 88 ARG A CA 1
ATOM 749 C C . ARG A 1 88 ? -3.197 -5.065 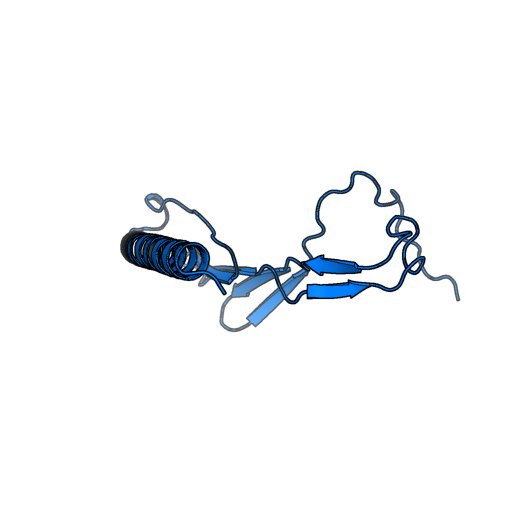-0.889 1.00 87.44 88 ARG A C 1
ATOM 751 O O . ARG A 1 88 ? -3.064 -4.047 -0.223 1.00 87.44 88 ARG A O 1
ATOM 758 N N . VAL A 1 89 ? -4.250 -5.862 -0.794 1.00 89.88 89 VAL A N 1
ATOM 759 C CA . VAL A 1 89 ? -5.316 -5.697 0.193 1.00 89.88 89 VAL A CA 1
ATOM 760 C C . VAL A 1 89 ? -5.211 -6.859 1.163 1.00 89.88 89 VAL A C 1
ATOM 762 O O . VAL A 1 89 ? -5.330 -8.014 0.755 1.00 89.88 89 VAL A O 1
ATOM 765 N N . LYS A 1 90 ? -4.966 -6.575 2.439 1.00 92.19 90 LYS A N 1
ATOM 766 C CA . LYS A 1 90 ? -4.922 -7.580 3.497 1.00 92.19 90 LYS A CA 1
ATOM 767 C C . LYS A 1 90 ? -6.089 -7.3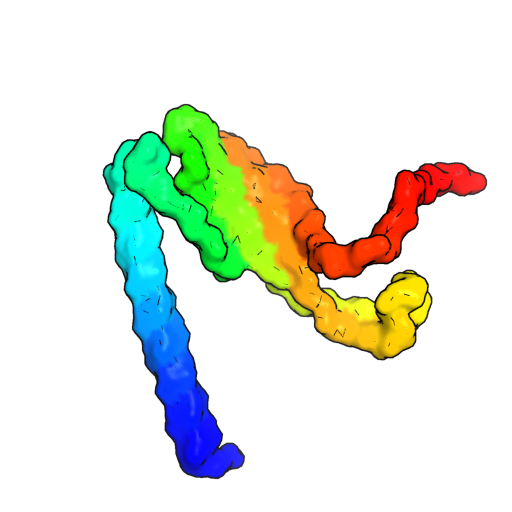69 4.451 1.00 92.19 90 LYS A C 1
ATOM 769 O O . LYS A 1 90 ? -6.311 -6.262 4.924 1.00 92.19 90 LYS A O 1
ATOM 774 N N . ARG A 1 91 ? -6.816 -8.441 4.752 1.00 92.38 91 ARG A N 1
ATOM 775 C CA . ARG A 1 91 ? -7.925 -8.431 5.711 1.00 92.38 91 ARG A CA 1
ATOM 776 C C . ARG A 1 91 ? -7.979 -9.752 6.457 1.00 92.38 91 ARG A C 1
ATOM 778 O O . ARG A 1 91 ? -8.037 -10.796 5.807 1.00 92.38 91 ARG A O 1
ATOM 785 N N . LYS A 1 92 ? -7.980 -9.724 7.796 1.00 89.19 92 LYS A N 1
ATOM 786 C CA . LYS A 1 92 ? -8.086 -10.931 8.642 1.00 89.19 92 LYS A CA 1
ATOM 787 C C . LYS A 1 92 ? -7.118 -12.046 8.211 1.00 89.19 92 LYS A C 1
ATOM 789 O O . LYS A 1 92 ? -7.506 -13.195 8.015 1.00 89.19 92 LYS A O 1
ATOM 794 N N . GLY A 1 93 ? -5.865 -11.677 7.948 1.00 83.69 93 GLY A N 1
ATOM 795 C CA . GLY A 1 93 ? -4.810 -12.603 7.513 1.00 83.69 93 GLY A CA 1
ATOM 796 C C . GLY A 1 93 ? -4.841 -13.036 6.038 1.00 83.69 93 GLY A C 1
ATOM 797 O O . GLY A 1 93 ? -3.837 -13.555 5.560 1.00 83.69 93 GLY A O 1
ATOM 798 N N . LYS A 1 94 ? -5.916 -12.778 5.282 1.00 90.38 94 LYS A N 1
ATOM 799 C CA . LYS A 1 94 ? -5.970 -13.039 3.832 1.00 90.38 94 LYS A CA 1
ATOM 800 C C . LYS A 1 94 ? -5.362 -11.879 3.053 1.00 90.38 94 LYS A C 1
ATOM 802 O O . LYS A 1 94 ? -5.555 -10.728 3.437 1.00 90.38 94 LYS A O 1
ATOM 807 N N . ILE A 1 95 ? -4.664 -12.176 1.955 1.00 90.50 95 ILE A N 1
ATOM 808 C CA . ILE A 1 95 ? -4.031 -11.176 1.084 1.00 90.50 95 ILE A CA 1
ATOM 809 C C . ILE A 1 95 ? -4.556 -11.349 -0.341 1.00 90.50 95 ILE A C 1
ATOM 811 O O . ILE A 1 95 ? -4.469 -12.432 -0.909 1.00 90.50 95 ILE A O 1
ATOM 815 N N . SER A 1 96 ? -5.079 -10.270 -0.914 1.00 87.44 96 SER A N 1
ATOM 816 C CA . SER A 1 96 ? -5.369 -10.129 -2.344 1.00 87.44 96 SER A CA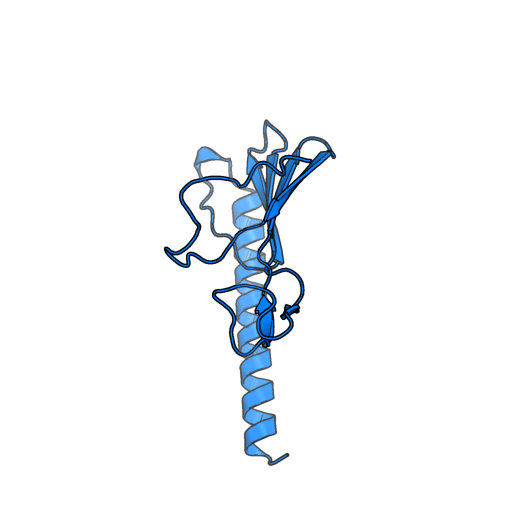 1
ATOM 817 C C . SER A 1 96 ? -4.332 -9.202 -2.974 1.00 87.44 96 SER A C 1
ATOM 819 O O . SER A 1 96 ? -3.909 -8.233 -2.341 1.00 87.44 96 SER A O 1
ATOM 821 N N . GLN A 1 97 ? -3.903 -9.495 -4.201 1.00 84.75 97 GLN A N 1
ATOM 822 C CA . GLN A 1 97 ? -2.841 -8.764 -4.890 1.00 84.75 97 GLN A CA 1
ATOM 823 C C . GLN A 1 97 ? -3.310 -8.301 -6.270 1.00 84.75 97 GLN A C 1
ATOM 825 O O . GLN A 1 97 ? -3.852 -9.094 -7.033 1.00 84.75 97 GLN A O 1
ATOM 830 N N . PHE A 1 98 ? -3.035 -7.041 -6.595 1.00 83.00 98 PHE A N 1
ATOM 831 C CA . PHE A 1 98 ? -3.422 -6.387 -7.838 1.00 83.00 98 PHE A CA 1
ATOM 832 C C . PHE A 1 98 ? -2.203 -5.725 -8.473 1.00 83.00 98 PHE A C 1
ATOM 834 O O . PHE A 1 98 ? -1.427 -5.045 -7.800 1.00 83.00 98 PHE A O 1
ATOM 841 N N . LEU A 1 99 ? -2.030 -5.929 -9.774 1.00 78.25 99 LEU A N 1
ATOM 842 C CA . LEU A 1 99 ? -0.989 -5.270 -10.546 1.00 78.25 99 LEU A CA 1
ATOM 843 C C . LEU A 1 99 ? -1.419 -3.832 -10.853 1.00 78.25 99 LEU A C 1
ATOM 845 O O . LEU A 1 99 ? -2.465 -3.623 -11.458 1.00 78.25 99 LEU A O 1
ATOM 849 N N . LEU A 1 100 ? -0.609 -2.851 -10.460 1.00 73.12 100 LEU A N 1
ATOM 850 C CA . LEU A 1 100 ? -0.791 -1.459 -10.852 1.00 73.12 100 LEU A CA 1
ATOM 851 C C . LEU A 1 100 ? 0.035 -1.211 -12.111 1.00 73.12 100 LEU A C 1
ATOM 853 O O . LEU A 1 100 ? 1.264 -1.128 -12.068 1.00 73.12 100 LEU A O 1
ATOM 857 N N . GLN A 1 101 ? -0.638 -1.119 -13.250 1.00 66.19 101 GLN A N 1
ATOM 858 C CA . GLN A 1 101 ? 0.008 -0.682 -14.479 1.00 66.19 101 GLN A CA 1
ATOM 859 C C . GLN A 1 101 ? 0.211 0.832 -14.409 1.00 66.19 101 GLN A C 1
ATOM 861 O O . GLN A 1 101 ? -0.680 1.563 -13.978 1.00 66.19 101 GLN A O 1
ATOM 866 N N . ARG A 1 102 ? 1.397 1.317 -14.801 1.00 57.03 102 ARG A N 1
ATOM 867 C CA . ARG A 1 102 ? 1.548 2.745 -15.103 1.00 57.03 102 ARG A CA 1
ATOM 868 C C . ARG A 1 102 ? 0.586 3.051 -16.241 1.00 57.03 102 ARG A C 1
ATOM 870 O O . ARG A 1 102 ? 0.607 2.322 -17.232 1.00 57.03 102 ARG A O 1
ATOM 877 N N . GLU A 1 103 ? -0.217 4.100 -16.096 1.00 47.25 103 GLU A N 1
ATOM 878 C CA . GLU A 1 103 ? -1.007 4.628 -17.202 1.00 47.25 103 GLU A CA 1
ATOM 879 C C . GLU A 1 103 ? -0.073 4.908 -18.381 1.00 47.25 103 GLU A C 1
ATOM 881 O O . GLU A 1 103 ? 0.687 5.871 -18.419 1.00 47.25 103 GLU A O 1
ATOM 886 N N . THR A 1 104 ? -0.103 4.000 -19.342 1.00 45.56 104 THR A N 1
ATOM 887 C CA . THR A 1 104 ? -0.037 4.384 -20.736 1.00 45.56 104 THR A CA 1
ATOM 888 C C . THR A 1 104 ? -1.491 4.328 -21.172 1.00 45.56 104 THR A C 1
ATOM 890 O O . THR A 1 104 ? -2.164 3.327 -20.925 1.00 45.56 104 THR A O 1
ATOM 893 N N . ASN A 1 105 ? -1.999 5.394 -21.787 1.00 43.09 105 ASN A N 1
ATOM 894 C CA . ASN A 1 105 ? -3.346 5.465 -22.372 1.00 43.09 105 ASN A CA 1
ATOM 895 C C . ASN A 1 105 ? -3.567 4.450 -23.524 1.00 43.09 105 ASN A C 1
ATOM 897 O O . ASN A 1 105 ? -4.419 4.654 -24.380 1.00 43.09 105 ASN A O 1
ATOM 901 N N . ASN A 1 106 ? -2.795 3.362 -23.566 1.00 43.91 106 ASN A N 1
ATOM 902 C CA . ASN A 1 106 ? -2.637 2.446 -24.684 1.00 43.91 106 ASN A CA 1
ATOM 903 C C . ASN A 1 106 ? -2.944 0.989 -24.299 1.00 43.91 106 ASN A C 1
ATOM 905 O O . ASN A 1 106 ? -2.407 0.075 -24.916 1.00 43.91 106 ASN A O 1
ATOM 909 N N . TYR A 1 107 ? -3.812 0.731 -23.315 1.00 41.53 107 TYR A N 1
ATOM 910 C CA . TYR A 1 107 ? -4.390 -0.611 -23.200 1.00 41.53 107 TYR A CA 1
ATOM 911 C C . TYR A 1 107 ? -5.563 -0.760 -24.180 1.00 41.53 107 TYR A C 1
ATOM 913 O O . TYR A 1 107 ? -6.438 0.109 -24.215 1.00 41.53 107 TYR A O 1
ATOM 921 N N . PRO A 1 108 ? -5.612 -1.832 -24.992 1.00 41.50 108 PRO A N 1
ATOM 922 C CA . PRO A 1 108 ? -6.709 -2.043 -25.924 1.00 41.50 108 PRO A CA 1
ATOM 923 C C . PRO A 1 108 ? -8.020 -2.206 -25.150 1.00 41.50 108 PRO A C 1
ATOM 925 O O . PRO A 1 108 ? -8.089 -2.924 -24.155 1.00 41.50 108 PRO A O 1
ATOM 928 N N . SER A 1 109 ? -9.083 -1.572 -25.644 1.00 42.31 109 SER A N 1
ATOM 929 C CA . SER A 1 109 ? -10.420 -1.527 -25.032 1.00 42.31 109 SER A CA 1
ATOM 930 C C . SER A 1 109 ? -11.135 -2.882 -24.924 1.00 42.31 109 SER A C 1
ATOM 932 O O . SER A 1 109 ? -12.293 -2.941 -24.511 1.00 42.31 109 SER A O 1
ATOM 934 N N . LYS A 1 110 ? -10.479 -3.982 -25.307 1.00 41.16 110 LYS A N 1
ATOM 935 C CA . LYS A 1 110 ? -11.029 -5.336 -25.278 1.00 41.16 110 LYS A CA 1
ATOM 936 C C . LYS A 1 110 ? -9.975 -6.318 -24.782 1.00 41.16 110 LYS A C 1
ATOM 938 O O . LYS A 1 110 ? -8.884 -6.406 -25.344 1.00 41.16 110 LYS A O 1
ATOM 943 N N . CYS A 1 111 ? -10.335 -7.087 -23.757 1.00 41.78 111 CYS A N 1
ATOM 944 C CA . CYS A 1 111 ? -9.601 -8.284 -23.371 1.00 41.78 111 CYS A CA 1
ATOM 945 C C . CYS A 1 111 ? -9.592 -9.257 -24.556 1.00 41.78 111 CYS A C 1
ATOM 947 O O . CYS A 1 111 ? -10.653 -9.607 -25.072 1.00 41.78 111 CYS A O 1
ATOM 949 N N . LEU A 1 112 ? -8.410 -9.711 -24.977 1.00 45.84 112 LEU A N 1
ATOM 950 C CA . LEU A 1 112 ? -8.311 -10.870 -25.856 1.00 45.84 112 LEU A CA 1
ATOM 951 C C . LEU A 1 112 ? -8.732 -12.091 -25.036 1.00 45.84 112 LEU A C 1
ATOM 953 O O . LEU A 1 112 ? -7.962 -12.604 -24.225 1.00 45.84 112 LEU A O 1
ATOM 957 N N . SER A 1 113 ? -9.975 -12.537 -25.218 1.00 39.31 113 SER A N 1
ATOM 958 C CA . SER A 1 113 ? -10.324 -13.919 -24.923 1.00 39.31 113 SER A CA 1
ATOM 959 C C . SER A 1 113 ? -9.443 -14.783 -25.815 1.00 39.31 113 SER A C 1
ATOM 961 O O . SER A 1 113 ? -9.529 -14.681 -27.040 1.00 39.31 113 SER A O 1
ATOM 963 N N . VAL A 1 114 ? -8.584 -15.600 -25.216 1.00 42.56 114 VAL A N 1
ATOM 964 C CA . VAL A 1 114 ? -7.943 -16.693 -25.942 1.00 42.56 114 VAL A CA 1
ATOM 965 C C . VAL A 1 114 ? -9.078 -17.593 -26.424 1.00 42.56 114 VAL A C 1
ATOM 967 O O . VAL A 1 114 ? -9.738 -18.248 -25.621 1.00 42.56 114 VAL A O 1
ATOM 970 N N . ILE A 1 115 ? -9.375 -17.528 -27.719 1.00 41.72 115 ILE A N 1
ATOM 971 C CA . ILE A 1 115 ? -10.120 -18.577 -28.405 1.00 41.72 115 ILE A CA 1
ATOM 972 C C . ILE A 1 115 ? -9.063 -19.619 -28.767 1.00 41.72 115 ILE A C 1
ATOM 974 O O . ILE A 1 115 ? -8.018 -19.245 -29.301 1.00 41.72 115 ILE A O 1
ATOM 978 N N . ASN A 1 116 ? -9.338 -20.861 -28.362 1.00 37.81 116 ASN A N 1
ATOM 979 C CA . ASN A 1 116 ? -8.513 -22.063 -28.525 1.00 37.81 116 ASN A CA 1
ATOM 980 C C . ASN A 1 116 ? -7.750 -22.148 -29.849 1.00 37.81 116 ASN A C 1
ATOM 982 O O . ASN A 1 116 ? -8.379 -21.896 -30.901 1.00 37.81 116 ASN A O 1
#

Radius of gyration: 19.86 Å; chains: 1; bounding box: 49×37×46 Å

Organism: Klebsiella pneumoniae (NCBI:txid573)